Protein 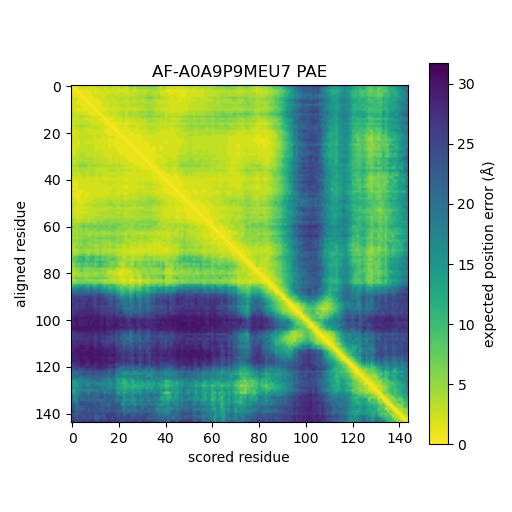AF-A0A9P9MEU7-F1 (afdb_monomer)

Mean predicted aligned error: 12.47 Å

Foldseek 3Di:
DAAAPVCPVVVVVHDDLVNFAQQVNVVVVVCVVVVHDDDDDCRSPAHPPDPVSVVVVVVCVLVVVVPDPDDDDQLVDPDRNRHRPDDPPPPFPFDWDFDPDPDTPDIDTDTPDDPPDPDDDDDDPPTSLVVDPSSVVVVVVVVD

pLDDT: mean 74.18, std 19.12, range [32.97, 96.19]

Radius of gyration: 21.03 Å; Cα contacts (8 Å, |Δi|>4): 111; chains: 1; bounding box: 61×36×51 Å

Solvent-accessible surface area (backbone atoms only — not comparable to full-atom values): 9323 Å² total; per-residue (Å²): 127,68,27,28,80,89,43,40,75,52,54,73,75,57,74,59,69,87,73,42,41,44,31,53,43,53,49,52,51,54,37,55,77,70,71,50,90,78,84,89,47,67,51,70,76,34,40,75,81,34,70,67,53,42,54,55,49,59,69,42,45,67,53,61,57,69,74,40,95,74,84,89,80,54,69,78,31,89,47,56,68,64,27,58,91,66,82,81,82,80,68,83,50,68,50,79,48,69,55,98,48,102,68,68,86,57,76,49,80,45,62,71,90,66,88,85,58,94,87,66,96,68,76,57,90,83,36,67,49,66,76,35,72,74,52,50,55,50,58,63,67,70,76,112

Structure (mmCIF, N/CA/C/O backbone):
data_AF-A0A9P9MEU7-F1
#
_entry.id   AF-A0A9P9MEU7-F1
#
loop_
_atom_site.group_PDB
_atom_site.id
_atom_site.type_symbol
_atom_site.label_atom_id
_atom_site.label_alt_id
_atom_site.label_comp_id
_atom_site.label_asym_id
_atom_site.label_entity_id
_atom_site.label_seq_id
_atom_site.pdbx_PDB_ins_code
_atom_site.Cartn_x
_atom_site.Cartn_y
_atom_site.Cartn_z
_atom_site.occupancy
_atom_site.B_iso_or_equiv
_atom_site.auth_seq_id
_atom_site.auth_comp_id
_atom_site.auth_asym_id
_atom_site.auth_atom_id
_atom_site.pdbx_PDB_model_num
ATOM 1 N N . LEU A 1 1 ? -11.275 6.081 -1.656 1.00 90.00 1 LEU A N 1
ATOM 2 C CA . LEU A 1 1 ? -11.759 4.801 -1.108 1.00 90.00 1 LEU A CA 1
ATOM 3 C C . LEU A 1 1 ? -10.948 4.467 0.133 1.00 90.00 1 LEU A C 1
ATOM 5 O O . LEU A 1 1 ? -9.725 4.547 0.054 1.00 90.00 1 LEU A O 1
ATOM 9 N N . ARG A 1 2 ? -11.610 4.219 1.264 1.00 93.06 2 ARG A N 1
ATOM 10 C CA . ARG A 1 2 ? -10.983 3.966 2.566 1.00 93.06 2 ARG A CA 1
ATOM 11 C C . ARG A 1 2 ? -11.827 2.955 3.345 1.00 93.06 2 ARG A C 1
ATOM 13 O O . ARG A 1 2 ? -13.045 3.065 3.279 1.00 93.06 2 ARG A O 1
ATOM 20 N N . LEU A 1 3 ? -11.188 2.020 4.040 1.00 93.69 3 LEU A N 1
ATOM 21 C CA . LEU A 1 3 ? -11.822 1.076 4.952 1.00 93.69 3 LEU A CA 1
ATOM 22 C C . LEU A 1 3 ? -12.119 1.787 6.274 1.00 93.69 3 LEU A C 1
ATOM 24 O O . LEU A 1 3 ? -11.232 2.372 6.891 1.00 93.69 3 LEU A O 1
ATOM 28 N N . THR A 1 4 ? -13.369 1.737 6.697 1.00 95.56 4 THR A N 1
ATOM 29 C CA . THR A 1 4 ? -13.857 2.239 7.985 1.00 95.56 4 THR A CA 1
ATOM 30 C C . THR A 1 4 ? -14.698 1.158 8.644 1.00 95.56 4 THR A C 1
ATOM 32 O O . THR A 1 4 ? -15.145 0.231 7.967 1.00 95.56 4 THR A O 1
ATOM 35 N N . LYS A 1 5 ? -14.997 1.287 9.938 1.00 94.69 5 LYS A N 1
ATOM 36 C CA . LYS A 1 5 ? -15.892 0.345 10.633 1.00 94.69 5 LYS A CA 1
ATOM 37 C C . LYS A 1 5 ? -17.236 0.183 9.917 1.00 94.69 5 LYS A C 1
ATOM 39 O O . LYS A 1 5 ? -17.750 -0.922 9.825 1.00 94.69 5 LYS A O 1
ATOM 44 N N . SER A 1 6 ? -17.772 1.268 9.354 1.00 96.19 6 SER A N 1
ATOM 45 C CA . SER A 1 6 ? -19.042 1.259 8.615 1.00 96.19 6 SER A CA 1
ATOM 46 C C . SER A 1 6 ? -18.984 0.584 7.241 1.00 96.19 6 SER A C 1
ATOM 48 O O . SER A 1 6 ? -20.016 0.148 6.744 1.00 96.19 6 SER A O 1
ATOM 50 N N . THR A 1 7 ? -17.809 0.519 6.610 1.00 93.44 7 THR A N 1
ATOM 51 C CA . THR A 1 7 ? -17.622 -0.062 5.265 1.00 93.44 7 THR A CA 1
ATOM 52 C C . THR A 1 7 ? -16.986 -1.452 5.309 1.00 93.44 7 THR A C 1
ATOM 54 O O . THR A 1 7 ? -16.853 -2.101 4.274 1.00 93.44 7 THR A O 1
ATOM 57 N N . TYR A 1 8 ? -16.625 -1.930 6.504 1.00 93.12 8 TYR A N 1
ATOM 58 C CA . TYR A 1 8 ? -15.917 -3.188 6.723 1.00 93.12 8 TYR A CA 1
ATOM 59 C C . TYR A 1 8 ? -16.663 -4.394 6.147 1.00 93.12 8 TYR A C 1
ATOM 61 O O . TYR A 1 8 ? -16.126 -5.094 5.288 1.00 93.12 8 TYR A O 1
ATOM 69 N N . ASP A 1 9 ? -17.925 -4.578 6.538 1.00 94.44 9 ASP A N 1
ATOM 70 C CA . ASP A 1 9 ? -18.742 -5.718 6.101 1.00 94.44 9 ASP A CA 1
ATOM 71 C C . ASP A 1 9 ? -18.983 -5.731 4.586 1.00 94.44 9 ASP A C 1
ATOM 73 O O . ASP A 1 9 ? -19.115 -6.790 3.969 1.00 94.44 9 ASP A O 1
ATOM 77 N N . GLU A 1 10 ? -19.063 -4.552 3.966 1.00 93.25 10 GLU A N 1
ATOM 78 C CA . GLU A 1 10 ? -19.214 -4.425 2.518 1.00 93.25 10 GLU A CA 1
ATOM 79 C C . GLU A 1 10 ? -17.912 -4.809 1.808 1.00 93.25 10 GLU A C 1
ATOM 81 O O . GLU A 1 10 ? -17.915 -5.642 0.896 1.00 93.25 10 GLU A O 1
ATOM 86 N N . PHE A 1 11 ? -16.784 -4.262 2.265 1.00 92.12 11 PHE A N 1
ATOM 87 C CA . PHE A 1 11 ? -15.482 -4.472 1.637 1.00 92.12 11 PHE A CA 1
ATOM 88 C C . PHE A 1 11 ? -14.984 -5.910 1.804 1.00 92.12 11 PHE A C 1
ATOM 90 O O . PHE A 1 11 ? -14.326 -6.421 0.897 1.00 92.12 11 PHE A O 1
ATOM 97 N N . GLN A 1 12 ? -15.345 -6.588 2.899 1.00 89.81 12 GLN A N 1
ATOM 98 C CA . GLN A 1 12 ? -15.073 -8.016 3.084 1.00 89.81 12 GLN A CA 1
ATOM 99 C C . GLN A 1 12 ? -15.781 -8.898 2.052 1.00 89.81 12 GLN A C 1
ATOM 101 O O . GLN A 1 12 ? -15.245 -9.931 1.654 1.00 89.81 12 GLN A O 1
ATOM 106 N N . LYS A 1 13 ? -16.980 -8.507 1.606 1.00 91.88 13 LYS A N 1
ATOM 107 C CA . LYS A 1 13 ? -17.734 -9.266 0.601 1.00 91.88 13 LYS A CA 1
ATOM 108 C C . LYS A 1 13 ? -17.162 -9.037 -0.787 1.00 91.88 13 LYS A C 1
ATOM 110 O O . LYS A 1 13 ? -16.892 -9.993 -1.513 1.00 91.88 13 LYS A O 1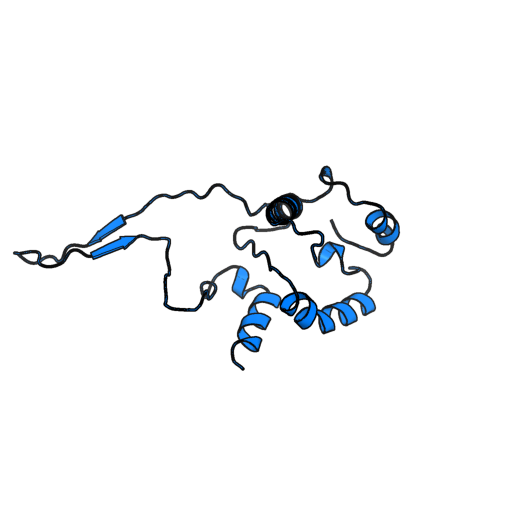
ATOM 115 N N . LYS A 1 14 ? -17.039 -7.769 -1.185 1.00 91.38 14 LYS A N 1
ATOM 116 C CA . LYS A 1 14 ? -16.556 -7.382 -2.510 1.00 91.38 14 LYS A CA 1
ATOM 117 C C . LYS A 1 14 ? -16.247 -5.892 -2.564 1.00 91.38 14 LYS A C 1
ATOM 119 O O . LYS A 1 14 ? -17.042 -5.067 -2.138 1.00 91.38 14 LYS A O 1
ATOM 124 N N . ILE A 1 15 ? -15.164 -5.554 -3.257 1.00 92.44 15 ILE A N 1
ATOM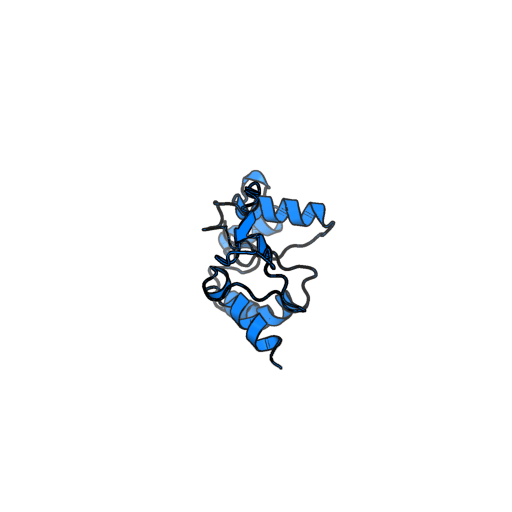 125 C CA . ILE A 1 15 ? -14.932 -4.204 -3.774 1.00 92.44 15 ILE A CA 1
ATOM 126 C C . ILE A 1 15 ? -15.026 -4.277 -5.296 1.00 92.44 15 ILE A C 1
ATOM 128 O O . ILE A 1 15 ? -14.354 -5.089 -5.935 1.00 92.44 15 ILE A O 1
ATOM 132 N N . THR A 1 16 ? -15.889 -3.461 -5.896 1.00 92.94 16 THR A N 1
ATOM 133 C CA . THR A 1 16 ? -16.061 -3.470 -7.352 1.00 92.94 16 THR A CA 1
ATOM 134 C C . THR A 1 16 ? -14.887 -2.757 -8.021 1.00 92.94 16 THR A C 1
ATOM 136 O O . THR A 1 16 ? -14.443 -1.707 -7.568 1.00 92.94 16 THR A O 1
ATOM 139 N N . TYR A 1 17 ? -14.381 -3.301 -9.131 1.00 91.88 17 TYR A N 1
ATOM 140 C CA . TYR A 1 17 ? -13.245 -2.700 -9.838 1.00 91.88 17 TYR A CA 1
ATOM 141 C C . TYR A 1 17 ? -13.509 -1.242 -10.246 1.00 91.88 17 TYR A C 1
ATOM 143 O O . TYR A 1 17 ? -12.655 -0.381 -10.068 1.00 91.88 17 TYR A O 1
ATOM 151 N N . THR A 1 18 ? -14.722 -0.939 -10.711 1.00 93.19 18 THR A N 1
ATOM 152 C CA . THR A 1 18 ? -15.119 0.413 -11.132 1.00 93.19 18 THR A CA 1
ATOM 153 C C . THR A 1 18 ? -15.198 1.420 -9.983 1.00 93.19 18 THR A C 1
ATOM 155 O O . THR A 1 18 ? -15.078 2.615 -10.233 1.00 93.19 18 THR A O 1
ATOM 158 N N . SER A 1 19 ? -15.356 0.974 -8.730 1.00 91.56 19 SER A N 1
ATOM 159 C CA . SER A 1 19 ? -15.334 1.860 -7.556 1.00 91.56 19 SER A CA 1
ATOM 160 C C . SER A 1 19 ? -13.919 2.145 -7.047 1.00 91.56 19 SER A C 1
ATOM 162 O O . SER A 1 19 ? -13.733 2.982 -6.161 1.00 91.56 19 SER A O 1
ATOM 164 N N . LEU A 1 20 ? -12.906 1.443 -7.566 1.00 92.94 20 LEU A N 1
ATOM 165 C CA . LEU A 1 20 ? -11.518 1.703 -7.213 1.00 92.94 20 LEU A CA 1
ATOM 166 C C . LEU A 1 20 ? -11.059 3.028 -7.844 1.00 92.94 20 LEU A C 1
ATOM 168 O O . LEU A 1 20 ? -11.291 3.255 -9.029 1.00 92.94 20 LEU A O 1
ATOM 172 N N . PRO A 1 21 ? -10.349 3.891 -7.103 1.00 93.81 21 PRO A N 1
ATOM 173 C CA . PRO A 1 21 ? -9.602 4.998 -7.685 1.00 93.81 21 PRO A CA 1
ATOM 174 C C . PRO A 1 21 ? -8.598 4.509 -8.737 1.00 93.81 21 PRO A C 1
ATOM 176 O O . PRO A 1 21 ? -8.072 3.399 -8.626 1.00 93.81 21 PRO A O 1
ATOM 179 N N . ARG A 1 22 ? -8.277 5.352 -9.723 1.00 92.12 22 ARG A N 1
ATOM 180 C CA . ARG A 1 22 ? -7.408 4.994 -10.858 1.00 92.12 22 ARG A CA 1
ATOM 181 C C . ARG A 1 22 ? -6.079 4.347 -10.448 1.00 92.12 22 ARG A C 1
ATOM 183 O O . ARG A 1 22 ? -5.711 3.314 -10.991 1.00 92.12 22 ARG A O 1
ATOM 190 N N . THR A 1 23 ? -5.389 4.892 -9.447 1.00 91.75 23 THR A N 1
ATOM 191 C CA . THR A 1 23 ? -4.119 4.335 -8.945 1.00 91.75 23 THR A CA 1
ATOM 192 C C . THR A 1 23 ? -4.299 2.912 -8.409 1.00 91.75 23 THR A C 1
ATOM 194 O O . THR A 1 23 ? -3.414 2.077 -8.559 1.00 91.75 23 THR A O 1
ATOM 197 N N . PHE A 1 24 ? -5.448 2.597 -7.807 1.00 92.81 24 PHE A N 1
ATOM 198 C CA . PHE A 1 24 ? -5.729 1.252 -7.298 1.00 92.81 24 PHE A CA 1
ATOM 199 C C . PHE A 1 24 ? -6.130 0.305 -8.430 1.00 92.81 24 PHE A C 1
ATOM 201 O O . PHE A 1 24 ? -5.707 -0.846 -8.427 1.00 92.81 24 PHE A O 1
ATOM 208 N N . GLN A 1 25 ? -6.887 0.787 -9.420 1.00 93.94 25 GLN A N 1
ATOM 209 C CA . GLN A 1 25 ? -7.200 0.019 -10.630 1.00 93.94 25 GLN A CA 1
ATOM 210 C C . GLN A 1 25 ? -5.924 -0.418 -11.352 1.00 93.94 25 GLN A C 1
ATOM 212 O O . GLN A 1 25 ? -5.758 -1.595 -11.660 1.00 93.94 25 GLN A O 1
ATOM 217 N N . GLU A 1 26 ? -4.995 0.514 -11.560 1.00 93.00 26 GLU A N 1
ATOM 218 C CA . GLU A 1 26 ? -3.710 0.246 -12.203 1.00 93.00 26 GLU A CA 1
ATOM 219 C C . GLU A 1 26 ? -2.840 -0.708 -11.370 1.00 93.00 26 GLU A C 1
ATOM 221 O O . GLU A 1 26 ? -2.233 -1.625 -11.923 1.00 93.00 26 GLU A O 1
ATOM 226 N N . ALA A 1 27 ? -2.847 -0.584 -10.038 1.00 91.19 27 ALA A N 1
ATOM 227 C CA . ALA A 1 27 ? -2.187 -1.547 -9.157 1.00 91.19 27 ALA A CA 1
ATOM 228 C C . ALA A 1 27 ? -2.783 -2.961 -9.303 1.00 91.19 27 ALA A C 1
ATOM 230 O O . ALA A 1 27 ? -2.037 -3.931 -9.441 1.00 91.19 27 ALA A O 1
ATOM 231 N N . VAL A 1 28 ? -4.114 -3.091 -9.351 1.00 91.94 28 VAL A N 1
ATOM 232 C CA . VAL A 1 28 ? -4.80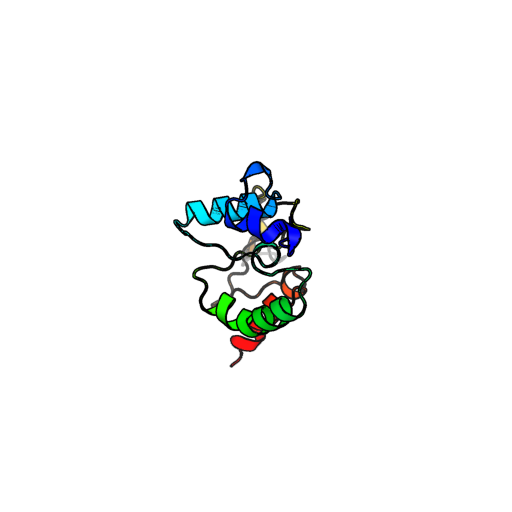2 -4.373 -9.583 1.00 91.94 28 VAL A CA 1
ATOM 233 C C . VAL A 1 28 ? -4.444 -4.965 -10.950 1.00 91.94 28 VAL A C 1
ATOM 235 O O . VAL A 1 28 ? -4.243 -6.178 -11.046 1.00 91.94 28 VAL A O 1
ATOM 238 N N . THR A 1 29 ? -4.300 -4.133 -11.984 1.00 92.50 29 THR A N 1
ATOM 239 C CA . THR A 1 29 ? -3.855 -4.557 -13.320 1.00 92.50 29 THR A CA 1
ATOM 240 C C . THR A 1 29 ? -2.430 -5.116 -13.292 1.00 92.50 29 THR A C 1
ATOM 242 O O . THR A 1 29 ? -2.187 -6.210 -13.808 1.00 92.50 29 THR A O 1
ATOM 245 N N . VAL A 1 30 ? -1.490 -4.427 -12.632 1.00 90.69 30 VAL A N 1
ATOM 246 C CA . VAL A 1 30 ? -0.106 -4.914 -12.463 1.00 90.69 30 VAL A CA 1
ATOM 247 C C . VAL A 1 30 ? -0.089 -6.227 -11.684 1.00 90.69 30 VAL A C 1
ATOM 249 O O . VAL A 1 30 ? 0.528 -7.199 -12.109 1.00 90.69 30 VAL A O 1
ATOM 252 N N . LYS A 1 31 ? -0.835 -6.293 -10.581 1.00 92.56 31 LYS A N 1
ATOM 253 C CA . LYS A 1 31 ? -0.995 -7.491 -9.750 1.00 92.56 31 LYS A CA 1
ATOM 254 C C . LYS A 1 31 ? -1.474 -8.693 -10.563 1.00 92.56 31 LYS A C 1
ATOM 256 O O . LYS A 1 31 ? -0.917 -9.778 -10.422 1.00 92.56 31 LYS A O 1
ATOM 261 N N . GLY A 1 32 ? -2.494 -8.503 -11.403 1.00 90.44 32 GLY A N 1
ATOM 262 C CA . GLY A 1 32 ? -3.013 -9.545 -12.292 1.00 90.44 32 GLY A CA 1
ATOM 263 C C . GLY A 1 32 ? -1.980 -10.005 -13.321 1.00 90.44 32 GLY A C 1
ATOM 264 O O . GLY A 1 32 ? -1.819 -11.204 -13.523 1.00 90.44 32 GLY A O 1
ATOM 265 N N . SER A 1 33 ? -1.224 -9.067 -13.893 1.00 90.94 33 SER A N 1
ATOM 266 C CA . SER A 1 33 ? -0.160 -9.359 -14.866 1.00 90.94 33 SER A CA 1
ATOM 267 C C . SER A 1 33 ? 1.003 -10.150 -14.254 1.00 90.94 33 SER A C 1
ATOM 269 O O . SER A 1 33 ? 1.636 -10.945 -14.939 1.00 90.94 33 SER A O 1
ATOM 271 N N . LEU A 1 34 ? 1.257 -9.970 -12.955 1.00 88.75 34 LEU A N 1
ATOM 272 C CA . LEU A 1 34 ? 2.261 -10.720 -12.192 1.00 88.75 34 LEU A CA 1
ATOM 273 C C . LEU A 1 34 ? 1.749 -12.073 -11.661 1.00 88.75 34 LEU A C 1
ATOM 275 O O . LEU A 1 34 ? 2.488 -12.771 -10.973 1.00 88.75 34 LEU A O 1
ATOM 279 N N . GLY A 1 35 ? 0.489 -12.444 -11.918 1.00 90.19 35 GLY A N 1
ATOM 280 C CA . GLY A 1 35 ? -0.094 -13.695 -11.419 1.00 90.19 35 GLY A CA 1
ATOM 281 C C . GLY A 1 35 ? -0.290 -13.737 -9.897 1.00 90.19 35 GLY A C 1
ATOM 282 O O . GLY A 1 35 ? -0.448 -14.809 -9.313 1.00 90.19 35 GLY A O 1
ATOM 283 N N . LEU A 1 36 ? -0.284 -12.581 -9.229 1.00 88.44 36 LEU A N 1
ATOM 284 C CA . LEU A 1 36 ? -0.444 -12.501 -7.780 1.00 88.44 36 LEU A CA 1
ATOM 285 C C . LEU A 1 36 ? -1.926 -12.576 -7.390 1.00 88.44 36 LEU A C 1
ATOM 287 O O . LEU A 1 36 ? -2.817 -12.100 -8.097 1.00 88.44 36 LEU A O 1
ATOM 291 N N . ARG A 1 37 ? -2.211 -13.168 -6.227 1.00 89.19 37 ARG A N 1
ATOM 292 C CA . ARG A 1 37 ? -3.588 -13.290 -5.714 1.00 89.19 37 ARG A CA 1
ATOM 293 C C . ARG A 1 37 ? -3.970 -12.135 -4.799 1.00 89.19 37 ARG A C 1
ATOM 295 O O . ARG A 1 37 ? -5.044 -11.561 -4.964 1.00 89.19 37 ARG A O 1
ATOM 302 N N . TYR A 1 38 ? -3.065 -11.770 -3.897 1.00 88.00 38 TYR A N 1
ATOM 303 C CA . TYR A 1 38 ? -3.307 -10.796 -2.839 1.00 88.00 38 TYR A CA 1
ATOM 304 C C . TYR A 1 38 ? -2.533 -9.504 -3.078 1.00 88.00 38 TYR A C 1
ATOM 306 O O . TYR A 1 38 ? -1.474 -9.500 -3.705 1.00 88.00 38 TYR A O 1
ATOM 314 N N . MET A 1 39 ? -3.084 -8.405 -2.576 1.00 90.62 39 MET A N 1
ATOM 315 C CA . MET A 1 39 ? -2.471 -7.087 -2.601 1.00 90.62 39 MET A CA 1
ATOM 316 C C . MET A 1 39 ? -2.841 -6.359 -1.320 1.00 90.62 39 MET A C 1
ATOM 318 O O . MET A 1 39 ? -4.003 -6.370 -0.920 1.00 90.62 39 MET A O 1
ATOM 322 N N . TRP A 1 40 ? -1.850 -5.711 -0.721 1.00 90.69 40 TRP A N 1
ATOM 323 C CA . TRP A 1 40 ? -2.035 -4.850 0.432 1.00 90.69 40 TRP A CA 1
ATOM 324 C C . TRP A 1 40 ? -2.077 -3.388 -0.017 1.00 90.69 40 TRP A C 1
ATOM 326 O O . TRP A 1 40 ? -1.176 -2.918 -0.714 1.00 90.69 40 TRP A O 1
ATOM 336 N N . ILE A 1 41 ? -3.128 -2.672 0.374 1.00 90.56 41 ILE A N 1
ATOM 337 C CA . ILE A 1 41 ? -3.250 -1.218 0.227 1.00 90.56 41 ILE A CA 1
ATOM 338 C C . ILE A 1 41 ? -3.694 -0.702 1.588 1.00 90.56 41 ILE A C 1
ATOM 340 O O . ILE A 1 41 ? -4.811 -1.010 1.995 1.00 90.56 41 ILE A O 1
ATOM 344 N N . ASP A 1 42 ? -2.866 0.097 2.264 1.00 90.50 42 ASP A N 1
ATOM 345 C CA . ASP A 1 42 ? -3.108 0.547 3.647 1.00 90.50 42 ASP A CA 1
ATOM 346 C C . ASP A 1 42 ? -4.520 1.105 3.843 1.00 90.50 42 ASP A C 1
ATOM 348 O O . ASP A 1 42 ? -5.234 0.721 4.763 1.00 90.50 42 ASP A O 1
ATOM 352 N N . SER A 1 43 ? -4.986 1.941 2.910 1.00 90.81 43 SER A N 1
ATOM 353 C CA . SER A 1 43 ? -6.325 2.525 2.991 1.00 90.81 43 SER A CA 1
ATOM 354 C C . SER A 1 43 ? -7.467 1.514 2.861 1.00 90.81 43 SER A C 1
ATOM 356 O O . SER A 1 43 ? -8.598 1.886 3.127 1.00 90.81 43 SER A O 1
ATOM 358 N N . LEU A 1 44 ? -7.220 0.292 2.383 1.00 91.38 44 LEU A N 1
ATOM 359 C CA . LEU A 1 44 ? -8.214 -0.782 2.239 1.00 91.38 44 LEU A CA 1
ATOM 360 C C . LEU A 1 44 ? -8.006 -1.939 3.224 1.00 91.38 44 LEU A C 1
ATOM 362 O O . LEU A 1 44 ? -8.917 -2.742 3.373 1.00 91.38 44 LEU A O 1
ATOM 366 N N . CYS A 1 45 ? -6.830 -2.041 3.849 1.00 91.62 45 CYS A N 1
ATOM 367 C CA . CYS A 1 45 ? -6.470 -3.144 4.746 1.00 91.62 45 CYS A CA 1
ATOM 368 C C . CYS A 1 45 ? -6.420 -2.724 6.222 1.00 91.62 45 CYS A C 1
ATOM 370 O O . CYS A 1 45 ? -6.443 -3.589 7.086 1.00 91.62 45 CYS A O 1
ATOM 372 N N . ILE A 1 46 ? -6.378 -1.416 6.500 1.00 93.00 46 ILE A N 1
ATOM 373 C CA . ILE A 1 46 ? -6.375 -0.837 7.848 1.00 93.00 46 ILE A CA 1
ATOM 374 C C . ILE A 1 46 ? -7.672 -0.048 8.044 1.00 93.00 46 ILE A C 1
ATOM 376 O O . ILE A 1 46 ? -8.041 0.768 7.189 1.00 93.00 46 ILE A O 1
ATOM 380 N N . ILE A 1 47 ? -8.346 -0.251 9.172 1.00 94.56 47 ILE A N 1
ATOM 381 C CA . ILE A 1 47 ? -9.562 0.457 9.571 1.00 94.56 47 ILE A CA 1
ATOM 382 C C . ILE A 1 47 ? -9.186 1.893 9.962 1.00 94.56 47 ILE A C 1
ATOM 384 O O . ILE A 1 47 ? -8.686 2.169 11.050 1.00 94.56 47 ILE A O 1
ATOM 388 N N . GLN A 1 48 ? -9.437 2.839 9.057 1.00 92.38 48 GLN A N 1
ATOM 389 C CA . GLN A 1 48 ? -8.925 4.213 9.141 1.00 92.38 48 GLN A CA 1
ATOM 390 C C . GLN A 1 48 ? -9.519 5.035 10.296 1.00 92.38 48 GLN A C 1
ATOM 392 O O . GLN A 1 48 ? -8.929 6.029 10.711 1.00 92.38 48 GLN A O 1
ATOM 397 N N . ASP A 1 49 ? -10.689 4.646 10.803 1.00 95.00 49 ASP A N 1
ATOM 398 C CA . ASP A 1 49 ? -11.373 5.239 11.956 1.00 95.00 49 ASP A CA 1
ATOM 399 C C . ASP A 1 49 ? -11.169 4.424 13.250 1.00 95.00 49 ASP A C 1
ATOM 401 O O . ASP A 1 49 ? -11.903 4.587 14.228 1.00 95.00 49 ASP A O 1
ATOM 405 N N . CYS A 1 50 ? -10.163 3.542 13.284 1.00 94.69 50 CYS A N 1
ATOM 406 C CA . CYS A 1 50 ? -9.785 2.765 14.458 1.00 94.69 50 CYS A CA 1
ATOM 407 C C . CYS A 1 50 ? -8.306 2.975 14.797 1.00 94.69 50 CYS A C 1
ATOM 409 O O . CYS A 1 50 ? -7.416 2.446 14.139 1.00 94.69 50 CYS A O 1
ATOM 411 N N . LYS A 1 51 ? -8.040 3.725 15.872 1.00 93.88 51 LYS A N 1
ATOM 412 C CA . LYS A 1 51 ? -6.668 3.986 16.326 1.00 93.88 51 LYS A CA 1
ATOM 413 C C . LYS A 1 51 ? -5.928 2.707 16.742 1.00 93.88 51 LYS A C 1
ATOM 415 O O . LYS A 1 51 ? -4.758 2.575 16.424 1.00 93.88 51 LYS A O 1
ATOM 420 N N . ILE A 1 52 ? -6.617 1.787 17.418 1.00 94.44 52 ILE A N 1
ATOM 421 C CA . ILE A 1 52 ? -6.030 0.522 17.887 1.00 94.44 52 ILE A CA 1
ATOM 422 C C . ILE A 1 52 ? -5.576 -0.324 16.693 1.00 94.44 52 ILE A C 1
ATOM 424 O O . ILE A 1 52 ? -4.418 -0.717 16.631 1.00 94.44 52 ILE A O 1
ATOM 428 N N . ASP A 1 53 ? -6.458 -0.510 15.706 1.00 90.56 53 ASP A N 1
ATOM 429 C CA . ASP A 1 53 ? -6.127 -1.241 14.476 1.00 90.56 53 ASP A CA 1
ATOM 430 C C . ASP A 1 53 ? -4.962 -0.569 13.737 1.00 90.56 53 ASP A C 1
ATOM 432 O O . ASP A 1 53 ? -4.009 -1.224 13.331 1.00 90.56 53 ASP A O 1
ATOM 436 N N . TRP A 1 54 ? -4.968 0.764 13.643 1.00 91.69 54 TRP A N 1
ATOM 437 C CA . TRP A 1 54 ? -3.850 1.497 13.057 1.00 91.69 54 TRP A CA 1
ATOM 438 C C . TRP A 1 54 ? -2.522 1.241 13.788 1.00 91.69 54 TRP A C 1
ATOM 440 O O . TRP A 1 54 ? -1.513 1.019 13.127 1.00 91.69 54 TRP A O 1
ATOM 450 N N . GLU A 1 55 ? -2.494 1.249 15.123 1.00 91.62 55 GLU A N 1
ATOM 451 C CA . GLU A 1 55 ? -1.280 1.005 15.920 1.00 91.62 55 GLU A CA 1
ATOM 452 C C . GLU A 1 55 ? -0.753 -0.429 15.756 1.00 91.62 55 GLU A C 1
ATOM 454 O O . GLU A 1 55 ? 0.454 -0.632 15.580 1.00 91.62 55 GLU A O 1
ATOM 459 N N . GLU A 1 56 ? -1.651 -1.414 15.744 1.00 90.81 56 GLU A N 1
ATOM 460 C CA . GLU A 1 56 ? -1.320 -2.820 15.501 1.00 90.81 56 GLU A CA 1
ATOM 461 C C . GLU A 1 56 ? -0.715 -3.009 14.105 1.00 90.81 56 GLU A C 1
ATOM 463 O O . GLU A 1 56 ? 0.399 -3.522 13.970 1.00 90.81 56 GLU A O 1
ATOM 468 N N . GLN A 1 57 ? -1.392 -2.512 13.065 1.00 89.06 57 GLN A N 1
ATOM 469 C CA . GLN A 1 57 ? -0.917 -2.641 11.687 1.00 89.06 57 GLN A CA 1
ATOM 470 C C . GLN A 1 57 ? 0.389 -1.870 11.465 1.00 89.06 57 GLN A C 1
ATOM 472 O O . GLN A 1 57 ? 1.297 -2.381 10.813 1.00 89.06 57 GLN A O 1
ATOM 477 N N . CYS A 1 58 ? 0.538 -0.678 12.054 1.00 86.19 58 CYS A N 1
ATOM 478 C CA . CYS A 1 58 ? 1.775 0.107 12.002 1.00 86.19 58 CYS A CA 1
ATOM 479 C C . CYS A 1 58 ? 2.976 -0.631 12.594 1.00 86.19 58 CYS A C 1
ATOM 481 O O . CYS A 1 58 ? 4.077 -0.533 12.048 1.00 86.19 58 CYS A O 1
ATOM 483 N N . THR A 1 59 ? 2.770 -1.387 13.672 1.00 87.31 59 THR A N 1
ATOM 484 C CA . THR A 1 59 ? 3.822 -2.214 14.278 1.00 87.31 59 THR A CA 1
ATOM 485 C C . THR A 1 59 ? 4.263 -3.327 13.321 1.00 87.31 59 THR A C 1
ATOM 487 O O . THR A 1 59 ? 5.459 -3.590 13.177 1.00 87.31 59 THR A O 1
ATOM 490 N N . ASP A 1 60 ? 3.317 -3.907 12.580 1.00 85.50 60 ASP A N 1
ATOM 491 C CA . ASP A 1 60 ? 3.560 -4.983 11.616 1.00 85.50 60 ASP A CA 1
ATOM 492 C C . ASP A 1 60 ? 3.995 -4.504 10.217 1.00 85.50 60 ASP A C 1
ATOM 494 O O . ASP A 1 60 ? 4.444 -5.321 9.405 1.00 85.50 60 ASP A O 1
ATOM 498 N N . MET A 1 61 ? 3.955 -3.199 9.912 1.00 81.31 61 MET A N 1
ATOM 499 C CA . MET A 1 61 ? 4.277 -2.667 8.573 1.00 81.31 61 MET A CA 1
ATOM 500 C C . MET A 1 61 ? 5.663 -3.075 8.067 1.00 81.31 61 MET A C 1
ATOM 502 O O . MET A 1 61 ? 5.848 -3.315 6.869 1.00 81.31 61 MET A O 1
ATOM 506 N N . GLY A 1 62 ? 6.643 -3.193 8.968 1.00 77.00 62 GLY A N 1
ATOM 507 C CA . GLY A 1 62 ? 7.973 -3.694 8.625 1.00 77.00 62 GLY A CA 1
ATOM 508 C C . GLY A 1 62 ? 7.933 -5.124 8.078 1.00 77.00 62 GLY A C 1
ATOM 509 O O . GLY A 1 62 ? 8.583 -5.415 7.072 1.00 77.00 62 GLY A O 1
ATOM 510 N N . ARG A 1 63 ? 7.128 -5.997 8.698 1.00 83.31 63 ARG A N 1
ATOM 511 C CA . ARG A 1 63 ? 6.935 -7.393 8.288 1.00 83.31 63 ARG A CA 1
ATOM 512 C C . ARG A 1 63 ? 6.106 -7.495 7.013 1.00 83.31 63 ARG A C 1
ATOM 514 O O . ARG A 1 63 ? 6.553 -8.135 6.069 1.00 83.31 63 ARG A O 1
ATOM 521 N N . ILE A 1 64 ? 4.960 -6.809 6.950 1.00 82.75 64 ILE A N 1
ATOM 522 C CA . ILE A 1 64 ? 4.064 -6.785 5.775 1.00 82.75 64 ILE A CA 1
ATOM 523 C C . ILE A 1 64 ? 4.851 -6.441 4.511 1.00 82.75 64 ILE A C 1
ATOM 525 O O . ILE A 1 64 ? 4.688 -7.071 3.466 1.00 82.75 64 ILE A O 1
ATOM 529 N N . ARG A 1 65 ? 5.751 -5.461 4.615 1.00 74.12 65 ARG A N 1
ATOM 530 C CA . ARG A 1 65 ? 6.616 -5.076 3.510 1.00 74.12 65 ARG A CA 1
ATOM 531 C C . ARG A 1 65 ? 7.710 -6.109 3.229 1.00 74.12 65 ARG A C 1
ATOM 533 O O . ARG A 1 65 ? 7.907 -6.460 2.066 1.00 74.12 65 ARG A O 1
ATOM 540 N N . LYS A 1 66 ? 8.443 -6.556 4.254 1.00 78.31 66 LYS A N 1
ATOM 541 C CA . LYS A 1 66 ? 9.558 -7.510 4.113 1.00 78.31 66 LYS A CA 1
ATOM 542 C C . LYS A 1 66 ? 9.112 -8.820 3.464 1.00 78.31 66 LYS A C 1
ATOM 544 O O . LYS A 1 66 ? 9.824 -9.338 2.612 1.00 78.31 66 LYS A O 1
ATOM 549 N N . ASP A 1 67 ? 7.933 -9.300 3.835 1.00 84.44 67 ASP A N 1
ATOM 550 C CA . ASP A 1 67 ? 7.395 -10.578 3.376 1.00 84.44 67 ASP A CA 1
ATOM 551 C C . ASP A 1 67 ? 6.548 -10.428 2.095 1.00 84.44 67 ASP A C 1
ATOM 553 O O . ASP A 1 67 ? 5.953 -11.393 1.611 1.00 84.44 67 ASP A O 1
ATOM 557 N N . SER A 1 68 ? 6.485 -9.222 1.514 1.00 83.25 68 SER A N 1
ATOM 558 C CA . SER A 1 68 ? 5.823 -9.001 0.228 1.00 83.25 68 SER A CA 1
ATOM 559 C C . SER A 1 68 ? 6.675 -9.524 -0.932 1.00 83.25 68 SER A C 1
ATOM 561 O O . SER A 1 68 ? 7.875 -9.272 -1.004 1.00 83.25 68 SER A O 1
ATOM 563 N N . PHE A 1 69 ? 6.042 -10.206 -1.893 1.00 83.31 69 PHE A N 1
ATOM 564 C CA . PHE A 1 69 ? 6.714 -10.625 -3.132 1.00 83.31 69 PHE A CA 1
ATOM 565 C C . PHE A 1 69 ? 7.196 -9.429 -3.962 1.00 83.31 69 PHE A C 1
ATOM 567 O O . PHE A 1 69 ? 8.245 -9.477 -4.596 1.00 83.31 69 PHE A O 1
ATOM 574 N N . VAL A 1 70 ? 6.401 -8.358 -3.983 1.00 85.12 70 VAL A N 1
ATOM 575 C CA . VAL A 1 70 ? 6.698 -7.125 -4.708 1.00 85.12 70 VAL A CA 1
ATOM 576 C C . VAL A 1 70 ? 6.054 -5.946 -3.990 1.00 85.12 70 VAL A C 1
ATOM 578 O O . VAL A 1 70 ? 4.932 -6.038 -3.492 1.00 85.12 70 VAL A O 1
ATOM 581 N N . THR A 1 71 ? 6.748 -4.811 -3.978 1.00 84.75 71 THR A N 1
ATOM 582 C CA . THR A 1 71 ? 6.200 -3.530 -3.527 1.00 84.75 71 THR A CA 1
ATOM 583 C C . THR A 1 71 ? 6.084 -2.594 -4.726 1.00 84.75 71 THR A C 1
ATOM 585 O O . THR A 1 71 ? 7.091 -2.254 -5.344 1.00 84.75 71 THR A O 1
ATOM 588 N N . LEU A 1 72 ? 4.865 -2.157 -5.055 1.00 83.81 72 LEU A N 1
ATOM 589 C CA . LEU A 1 72 ? 4.641 -1.189 -6.131 1.00 83.81 72 LEU A CA 1
ATOM 590 C C . LEU A 1 72 ? 4.872 0.237 -5.619 1.00 83.81 72 LEU A C 1
ATOM 592 O O . LEU A 1 72 ? 4.235 0.673 -4.661 1.00 83.81 72 LEU A O 1
ATOM 596 N N . ALA A 1 73 ? 5.752 0.979 -6.287 1.00 82.31 73 ALA A N 1
ATOM 597 C CA . ALA A 1 73 ? 6.000 2.389 -6.017 1.00 82.31 73 ALA A CA 1
ATOM 598 C C . ALA A 1 73 ? 5.591 3.223 -7.238 1.00 82.31 73 ALA A C 1
ATOM 600 O O . ALA A 1 73 ? 6.151 3.058 -8.317 1.00 82.31 73 ALA A O 1
ATOM 601 N N . GLY A 1 74 ? 4.619 4.124 -7.067 1.00 79.69 74 GLY A N 1
ATOM 602 C CA . GLY A 1 74 ? 4.162 5.056 -8.105 1.00 79.69 74 GLY A CA 1
ATOM 603 C C . GLY A 1 74 ? 4.652 6.483 -7.837 1.00 79.69 74 GLY A C 1
ATOM 604 O O . GLY A 1 74 ? 3.855 7.290 -7.361 1.00 79.69 74 GLY A O 1
ATOM 605 N N . PRO A 1 75 ? 5.933 6.822 -8.092 1.00 72.38 75 PRO A N 1
ATOM 606 C CA . PRO A 1 75 ? 6.491 8.149 -7.797 1.00 72.38 75 PRO A CA 1
ATOM 607 C C . PRO A 1 75 ? 5.797 9.284 -8.561 1.00 72.38 75 PRO A C 1
ATOM 609 O O . PRO A 1 75 ? 5.767 10.417 -8.092 1.00 72.38 75 PRO A O 1
ATOM 612 N N . THR A 1 76 ? 5.229 8.971 -9.725 1.00 75.50 76 THR A N 1
ATOM 613 C CA . THR A 1 76 ? 4.515 9.903 -10.606 1.00 75.50 76 THR A CA 1
ATOM 614 C C . THR A 1 76 ? 3.060 10.128 -10.194 1.00 75.50 76 THR A C 1
ATOM 616 O O . THR A 1 76 ? 2.425 11.058 -10.687 1.00 75.50 76 THR A O 1
ATOM 619 N N . ALA A 1 77 ? 2.520 9.310 -9.284 1.00 80.31 77 ALA A N 1
ATOM 620 C CA . ALA A 1 77 ? 1.153 9.453 -8.810 1.00 80.31 77 ALA A CA 1
ATOM 621 C C . ALA A 1 77 ? 1.060 10.528 -7.719 1.00 80.31 77 ALA A C 1
ATOM 623 O O . ALA A 1 77 ? 1.522 10.340 -6.588 1.00 80.31 77 ALA A O 1
ATOM 624 N N . SER A 1 78 ? 0.387 11.635 -8.033 1.00 79.81 78 SER A N 1
ATOM 625 C CA . SER A 1 78 ? 0.078 12.700 -7.073 1.00 79.81 78 SER A CA 1
ATOM 626 C C . SER A 1 78 ? -1.014 12.308 -6.068 1.00 79.81 78 SER A C 1
ATOM 628 O O . SER A 1 78 ? -1.138 12.940 -5.021 1.00 79.81 78 SER A O 1
ATOM 630 N N . GLY A 1 79 ? -1.784 11.246 -6.333 1.00 81.81 79 GLY A N 1
ATOM 631 C CA . GLY A 1 79 ? -2.823 10.763 -5.426 1.00 81.81 79 GLY A CA 1
ATOM 632 C C . GLY A 1 79 ? -3.438 9.429 -5.846 1.00 81.81 79 GLY A C 1
ATOM 633 O O . GLY A 1 79 ? -2.942 8.729 -6.725 1.00 81.81 79 GLY A O 1
ATOM 634 N N . SER A 1 80 ? -4.552 9.054 -5.215 1.00 82.88 80 SER A N 1
ATOM 635 C CA . SER A 1 80 ? -5.255 7.799 -5.523 1.00 82.88 80 SER A CA 1
ATOM 636 C C . SER A 1 80 ? -6.007 7.826 -6.861 1.00 82.88 80 SER A C 1
ATOM 638 O O . SER A 1 80 ? -6.281 6.771 -7.423 1.00 82.88 80 SER A O 1
ATOM 640 N N . HIS A 1 81 ? -6.316 9.007 -7.400 1.00 87.62 81 HIS A N 1
ATOM 641 C CA . HIS A 1 81 ? -7.050 9.159 -8.664 1.00 87.62 81 HIS A CA 1
ATOM 642 C C . HIS A 1 81 ? -6.159 9.522 -9.862 1.00 87.62 81 HIS A C 1
ATOM 644 O O . HIS A 1 81 ? -6.659 9.582 -10.980 1.00 87.62 81 HIS A O 1
ATOM 650 N N . SER A 1 82 ? -4.856 9.752 -9.660 1.00 85.56 82 SER A N 1
ATOM 651 C CA . SER A 1 82 ? -3.960 10.183 -10.741 1.00 85.56 82 SER A CA 1
ATOM 652 C C . SER A 1 82 ? -3.541 9.040 -11.668 1.00 85.56 82 SER A C 1
ATOM 654 O O . SER A 1 82 ? -3.385 9.265 -12.863 1.00 85.56 82 SER A O 1
ATOM 656 N N . GLY A 1 83 ? -3.377 7.826 -11.131 1.00 85.56 83 GLY A N 1
ATOM 657 C CA . GLY A 1 83 ? -2.656 6.753 -11.818 1.00 85.56 83 GLY A CA 1
ATOM 658 C C . GLY A 1 83 ? -1.134 6.945 -11.766 1.00 85.56 83 GLY A C 1
ATOM 659 O O . GLY A 1 83 ? -0.639 8.004 -11.367 1.00 85.56 83 GLY A O 1
ATOM 660 N N . PHE A 1 84 ? -0.406 5.894 -12.129 1.00 86.50 84 PHE A N 1
ATOM 661 C CA . PHE A 1 84 ? 1.048 5.815 -12.273 1.00 86.50 84 PHE A CA 1
ATOM 662 C C . PHE A 1 84 ? 1.497 5.118 -13.573 1.00 86.50 84 PHE A C 1
ATOM 664 O O . PHE A 1 84 ? 2.650 5.291 -13.969 1.00 86.50 84 PHE A O 1
ATOM 671 N N . LEU A 1 85 ? 0.624 4.376 -14.264 1.00 84.75 85 LEU A N 1
ATOM 672 C CA . LEU A 1 85 ? 0.898 3.733 -15.557 1.00 84.75 85 LEU A CA 1
ATOM 673 C C . LEU A 1 85 ? 0.744 4.724 -16.719 1.00 84.75 85 LEU A C 1
ATOM 675 O O . LEU A 1 85 ? -0.053 4.535 -17.636 1.00 84.75 85 LEU A O 1
ATOM 679 N N . ASN A 1 86 ? 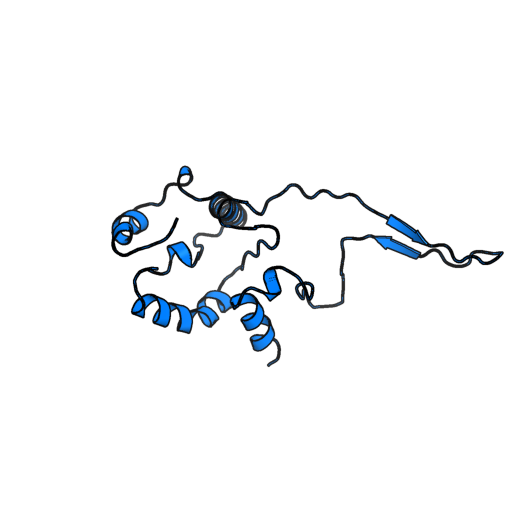1.507 5.812 -16.676 1.00 78.44 86 ASN A N 1
ATOM 680 C CA . ASN A 1 86 ? 1.570 6.749 -17.791 1.00 78.44 86 ASN A CA 1
ATOM 681 C C . ASN A 1 86 ? 2.433 6.170 -18.915 1.00 78.44 86 ASN A C 1
ATOM 683 O O . ASN A 1 86 ? 3.433 5.497 -18.657 1.00 78.44 86 ASN A O 1
ATOM 687 N N . ALA A 1 87 ? 2.072 6.468 -20.165 1.00 70.00 87 ALA A N 1
ATOM 688 C CA . ALA A 1 87 ? 2.909 6.130 -21.307 1.00 70.00 87 ALA A CA 1
ATOM 689 C C . ALA A 1 87 ? 4.302 6.744 -21.111 1.00 70.00 87 ALA A C 1
ATOM 691 O O . ALA A 1 87 ? 4.434 7.953 -20.902 1.00 70.00 87 ALA A O 1
ATOM 692 N N . ARG A 1 88 ? 5.341 5.905 -21.161 1.00 64.75 88 ARG A N 1
ATOM 693 C CA . ARG A 1 88 ? 6.725 6.370 -21.082 1.00 64.75 88 ARG A CA 1
ATOM 694 C C . ARG A 1 88 ? 6.994 7.235 -22.312 1.00 64.75 88 ARG A C 1
ATOM 696 O O . ARG A 1 88 ? 7.118 6.713 -23.415 1.00 64.75 88 ARG A O 1
ATOM 703 N N . GLN A 1 89 ? 7.076 8.549 -22.119 1.00 57.91 89 GLN A N 1
ATOM 704 C CA . GLN A 1 89 ? 7.600 9.468 -23.126 1.00 57.91 89 GLN A CA 1
ATOM 705 C C . GLN A 1 89 ? 9.109 9.222 -23.203 1.00 57.91 89 GLN A C 1
ATOM 707 O O . GLN A 1 89 ? 9.893 9.830 -22.480 1.00 57.91 89 GLN A O 1
ATOM 712 N N . VAL A 1 90 ? 9.520 8.241 -24.006 1.00 57.94 90 VAL A N 1
ATOM 713 C CA . VAL A 1 90 ? 10.933 8.055 -24.331 1.00 57.94 90 VAL A CA 1
ATOM 714 C C . VAL A 1 90 ? 11.265 9.126 -25.362 1.00 57.94 90 VAL A C 1
ATOM 716 O O . VAL A 1 90 ? 11.129 8.899 -26.557 1.00 57.94 90 VAL A O 1
ATOM 719 N N . SER A 1 91 ? 11.647 10.318 -24.911 1.00 56.62 91 SER A N 1
ATOM 720 C CA . SER A 1 91 ? 12.465 11.197 -25.739 1.00 56.62 91 SER 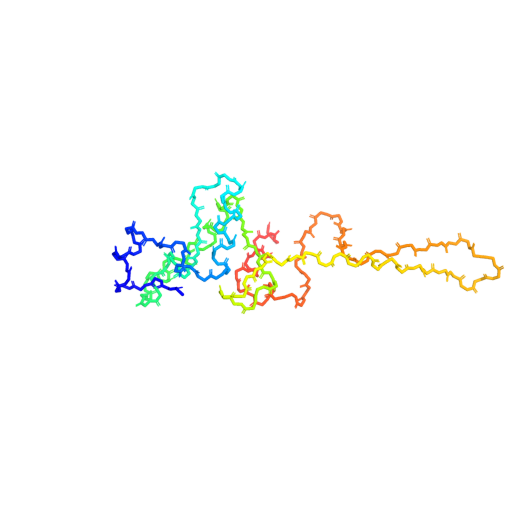A CA 1
ATOM 721 C 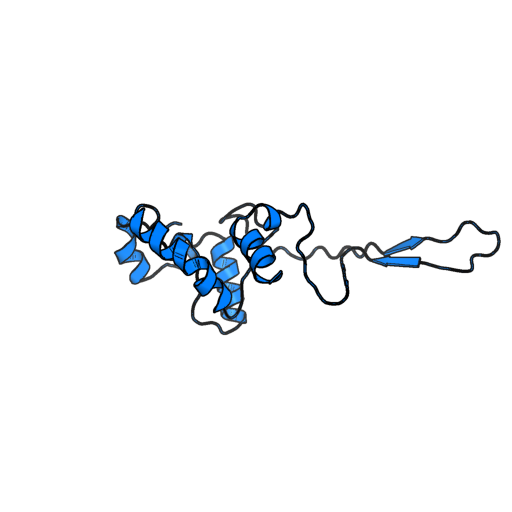C . SER A 1 91 ? 13.912 10.802 -25.463 1.00 56.62 91 SER A C 1
ATOM 723 O O . SER A 1 91 ? 14.434 11.194 -24.416 1.00 56.62 91 SER A O 1
ATOM 725 N N . PRO A 1 92 ? 14.565 9.984 -26.307 1.00 54.28 92 PRO A N 1
ATOM 726 C CA . PRO A 1 92 ? 15.996 9.785 -26.165 1.00 54.28 92 PRO A CA 1
ATOM 727 C C . PRO A 1 92 ? 16.669 11.135 -26.431 1.00 54.28 92 PRO A C 1
ATOM 729 O O . PRO A 1 92 ? 16.854 11.536 -27.576 1.00 54.28 92 PRO A O 1
ATOM 732 N N . GLN A 1 93 ? 16.987 11.875 -25.370 1.00 55.44 93 GLN A N 1
ATOM 733 C CA . GLN A 1 93 ? 17.939 12.971 -25.456 1.00 55.44 93 GLN A CA 1
ATOM 734 C C . GLN A 1 93 ? 19.318 12.346 -25.304 1.00 55.44 93 GLN A C 1
ATOM 736 O O . GLN A 1 93 ? 19.794 12.107 -24.195 1.00 55.44 93 GLN A O 1
ATOM 741 N N . ALA A 1 94 ? 19.909 12.008 -26.445 1.00 58.16 94 ALA A N 1
ATOM 742 C CA . ALA A 1 94 ? 21.334 11.761 -26.526 1.00 58.16 94 ALA A CA 1
ATOM 743 C C . ALA A 1 94 ? 22.008 13.125 -26.686 1.00 58.16 94 ALA A C 1
ATOM 745 O O 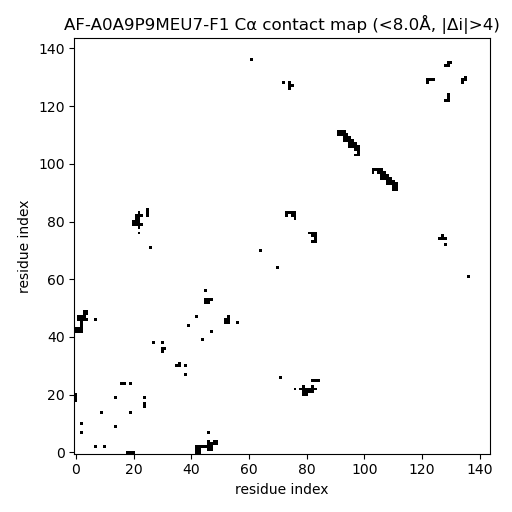. ALA A 1 94 ? 21.886 13.760 -27.735 1.00 58.16 94 ALA A O 1
ATOM 746 N N . THR A 1 95 ? 22.677 13.598 -25.638 1.00 57.94 95 THR A N 1
ATOM 747 C CA . THR A 1 95 ? 23.513 14.796 -25.745 1.00 57.94 95 THR A CA 1
ATOM 748 C C . THR A 1 95 ? 24.906 14.343 -26.141 1.00 57.94 95 THR A C 1
ATOM 750 O O . THR A 1 95 ? 25.560 13.616 -25.389 1.00 57.94 95 THR A O 1
ATOM 753 N N . LEU A 1 96 ? 25.334 14.765 -27.329 1.00 60.25 96 LEU A N 1
ATOM 754 C CA . LEU A 1 96 ? 26.694 14.587 -27.810 1.00 60.25 96 LEU A CA 1
ATOM 755 C C . LEU A 1 96 ? 27.542 15.732 -27.261 1.00 60.25 96 LEU A C 1
ATOM 757 O O . LEU A 1 96 ? 27.299 16.888 -27.609 1.00 60.25 96 LEU A O 1
ATOM 761 N N . GLN A 1 97 ? 28.509 15.426 -26.402 1.00 65.62 97 GLN A N 1
ATOM 762 C CA . GLN A 1 97 ? 29.534 16.397 -26.032 1.00 65.62 97 GLN A CA 1
ATOM 763 C C . GLN A 1 97 ? 30.838 16.038 -26.735 1.00 65.62 97 GLN A C 1
ATOM 765 O O . GLN A 1 97 ? 31.338 14.919 -26.609 1.00 65.62 97 GLN A O 1
ATOM 770 N N . THR A 1 98 ? 31.360 16.995 -27.497 1.00 63.47 98 THR A N 1
ATOM 771 C CA . THR A 1 98 ? 32.676 16.936 -28.135 1.00 63.47 98 THR A CA 1
ATOM 772 C C . THR A 1 98 ? 33.598 17.908 -27.416 1.00 63.47 98 THR A C 1
ATOM 774 O O . THR A 1 98 ? 33.183 19.021 -27.100 1.00 63.47 98 THR A O 1
ATOM 777 N N . SER A 1 99 ? 34.840 17.511 -27.149 1.00 65.56 99 SER A N 1
ATOM 778 C CA . SER A 1 99 ? 35.849 18.435 -26.625 1.00 65.56 99 SER A CA 1
ATOM 779 C C . SER A 1 99 ? 36.250 19.458 -27.695 1.00 65.56 99 SER A C 1
ATOM 781 O O . SER A 1 99 ? 36.578 19.050 -28.810 1.00 65.56 99 SER A O 1
ATOM 783 N N . ASP A 1 100 ? 36.305 20.745 -27.343 1.00 59.81 100 ASP A N 1
ATOM 784 C CA . ASP A 1 100 ? 36.729 21.859 -28.214 1.00 59.81 100 ASP A CA 1
ATOM 785 C C . ASP A 1 100 ? 38.256 21.890 -28.462 1.00 59.81 100 ASP A C 1
ATOM 787 O O . ASP A 1 100 ? 38.921 22.907 -28.273 1.00 59.81 100 ASP A O 1
ATOM 791 N N . ALA A 1 101 ? 38.846 20.762 -28.855 1.00 58.28 101 ALA A N 1
ATOM 792 C CA . ALA A 1 101 ? 40.230 20.701 -29.313 1.00 58.28 101 ALA A CA 1
ATOM 793 C C . ALA A 1 101 ? 40.265 20.669 -30.848 1.00 58.28 101 ALA A C 1
ATOM 795 O O . ALA A 1 101 ? 39.426 20.018 -31.468 1.00 58.28 101 ALA A O 1
ATOM 796 N N . GLU A 1 102 ? 41.274 21.302 -31.462 1.00 60.56 102 GLU A N 1
ATOM 797 C CA . GLU A 1 102 ? 41.516 21.300 -32.923 1.00 60.56 102 GLU A CA 1
ATOM 798 C C . GLU A 1 102 ? 41.639 19.885 -33.536 1.00 60.56 102 GLU A C 1
ATOM 800 O O . GLU A 1 102 ? 41.628 19.730 -34.756 1.00 60.56 102 GLU A O 1
ATOM 805 N N . SER A 1 103 ? 41.695 18.843 -32.700 1.00 58.25 103 SER A N 1
ATOM 806 C CA . SER A 1 103 ? 41.465 17.449 -33.074 1.00 58.25 103 SER A CA 1
ATOM 807 C C . SER A 1 103 ? 40.638 16.748 -31.977 1.00 58.25 103 SER A C 1
ATOM 809 O O . SER A 1 103 ? 41.169 16.485 -30.891 1.00 58.25 103 SER A O 1
ATOM 811 N N . PRO A 1 104 ? 39.340 16.463 -32.194 1.00 54.06 104 PRO A N 1
ATOM 812 C CA . PRO A 1 104 ? 38.497 15.845 -31.177 1.00 54.06 104 PRO A CA 1
ATOM 813 C C . PRO A 1 104 ? 38.899 14.377 -31.004 1.00 54.06 104 PRO A C 1
ATOM 815 O O . PRO A 1 104 ? 38.785 13.582 -31.934 1.00 54.06 104 PRO A O 1
ATOM 818 N N . SER A 1 105 ? 39.394 14.024 -29.816 1.00 58.16 105 SER A N 1
ATOM 819 C CA . SER A 1 105 ? 39.849 12.657 -29.509 1.00 58.16 105 SER A CA 1
ATOM 820 C C . SER A 1 105 ? 38.771 11.816 -28.825 1.00 58.16 105 SER A C 1
ATOM 822 O O . SER A 1 105 ? 38.788 10.599 -28.966 1.00 58.16 105 SER A O 1
ATOM 824 N N . ASP A 1 106 ? 37.804 12.454 -28.155 1.00 53.09 106 ASP A N 1
ATOM 825 C CA . ASP A 1 106 ? 36.788 11.762 -27.364 1.00 53.09 106 ASP A CA 1
ATOM 826 C C . ASP A 1 106 ? 35.381 12.325 -27.597 1.00 53.09 106 ASP A C 1
ATOM 828 O O . ASP A 1 106 ? 35.149 13.537 -27.616 1.00 53.09 106 ASP A O 1
ATOM 832 N N . VAL A 1 107 ? 34.427 11.406 -27.756 1.00 59.88 107 VAL A N 1
ATOM 833 C CA . VAL A 1 107 ? 32.995 11.682 -27.881 1.00 59.88 107 VAL A CA 1
ATOM 834 C C . VAL A 1 107 ? 32.287 11.025 -26.705 1.00 59.88 107 VAL A C 1
ATOM 836 O O . VAL A 1 107 ? 32.277 9.799 -26.590 1.00 59.88 107 VAL A O 1
ATOM 839 N N . ILE A 1 108 ? 31.660 11.829 -25.845 1.00 58.81 108 ILE A N 1
ATOM 840 C CA . ILE A 1 108 ? 30.872 11.312 -24.723 1.00 58.81 108 ILE A CA 1
ATOM 841 C C . ILE A 1 108 ? 29.393 11.336 -25.113 1.00 58.81 108 ILE A C 1
ATOM 843 O O . ILE A 1 108 ? 28.794 12.395 -25.312 1.00 58.81 108 ILE A O 1
ATOM 847 N N . LEU A 1 109 ? 28.802 10.145 -25.208 1.00 52.41 109 LEU A N 1
ATOM 848 C CA . LEU A 1 109 ? 27.361 9.946 -25.346 1.00 52.41 109 LEU A CA 1
ATOM 849 C C . LEU A 1 109 ? 26.738 9.835 -23.954 1.00 52.41 109 LEU A C 1
ATOM 851 O O . LEU A 1 109 ? 26.933 8.841 -23.258 1.00 52.41 109 LEU A O 1
ATOM 855 N N . SER A 1 110 ? 25.954 10.839 -23.564 1.00 54.31 110 SER A N 1
ATOM 856 C CA . SER A 1 110 ? 25.095 10.748 -22.379 1.00 54.31 110 SER A CA 1
ATOM 857 C C . SER A 1 110 ? 23.646 10.525 -22.811 1.00 54.31 110 SER A C 1
ATOM 859 O O . SER A 1 110 ? 23.112 11.276 -23.627 1.00 54.31 110 SER A O 1
ATOM 861 N N . CYS A 1 111 ? 23.013 9.475 -22.285 1.00 45.75 111 CYS A N 1
ATOM 862 C CA . CYS A 1 111 ? 21.583 9.222 -22.458 1.00 45.75 111 CYS A CA 1
ATOM 863 C C . CYS A 1 111 ? 20.882 9.509 -21.131 1.00 45.75 111 CYS A C 1
ATOM 865 O O . CYS A 1 111 ? 21.139 8.833 -20.134 1.00 45.75 111 CYS A O 1
ATOM 867 N N . SER A 1 112 ? 19.988 10.494 -21.096 1.00 52.28 112 SER A N 1
ATOM 868 C CA . SER A 1 112 ? 19.177 10.735 -19.902 1.00 52.28 112 SER A CA 1
ATOM 869 C C . SER A 1 112 ? 18.095 9.653 -19.766 1.00 52.28 112 SER A C 1
ATOM 871 O O . SER A 1 112 ? 17.379 9.334 -20.715 1.00 52.28 112 SER A O 1
ATOM 873 N N . GLY A 1 113 ? 17.993 9.047 -18.576 1.00 46.28 113 GLY A N 1
ATOM 874 C CA . GLY A 1 113 ? 16.978 8.030 -18.259 1.00 46.28 113 GLY A CA 1
ATOM 875 C C . GLY A 1 113 ? 17.497 6.683 -17.744 1.00 46.28 113 GLY A C 1
ATOM 876 O O . GLY A 1 113 ? 16.675 5.814 -17.459 1.00 46.28 113 GLY A O 1
ATOM 877 N N . PHE A 1 114 ? 18.814 6.518 -17.593 1.00 42.00 114 PHE A N 1
ATOM 878 C CA . PHE A 1 114 ? 19.436 5.392 -16.894 1.00 42.00 114 PHE A CA 1
ATOM 879 C C . PHE A 1 114 ? 20.456 5.924 -15.885 1.00 42.00 114 PHE A C 1
ATOM 881 O O . PHE A 1 114 ? 21.509 6.420 -16.268 1.00 42.00 114 PHE A O 1
ATOM 888 N N . THR A 1 115 ? 20.163 5.809 -14.593 1.00 37.28 115 THR A N 1
ATOM 889 C CA . THR A 1 115 ? 21.205 5.791 -13.562 1.00 37.28 115 THR A CA 1
ATOM 890 C C . THR A 1 115 ? 21.551 4.325 -13.311 1.00 37.28 115 THR A C 1
ATOM 892 O O . THR A 1 115 ? 21.096 3.727 -12.338 1.00 37.28 115 THR A O 1
ATOM 895 N N . GLU A 1 116 ? 22.292 3.698 -14.225 1.00 40.81 116 GLU A N 1
ATOM 896 C CA . GLU A 1 116 ? 22.951 2.428 -13.907 1.00 40.81 116 GLU A CA 1
ATOM 897 C C . GLU A 1 116 ? 24.207 2.740 -13.089 1.00 40.81 116 GLU A C 1
ATOM 899 O O . GLU A 1 116 ? 25.302 2.913 -13.613 1.00 40.81 116 GLU A O 1
ATOM 904 N N . GLY A 1 117 ? 24.019 2.873 -11.776 1.00 43.72 117 GLY A N 1
ATOM 905 C CA . GLY A 1 117 ? 25.088 2.647 -10.811 1.00 43.72 117 GLY A CA 1
ATOM 906 C C . GLY A 1 117 ? 25.163 1.149 -10.494 1.00 43.72 117 GLY A C 1
ATOM 907 O O . GLY A 1 117 ? 24.118 0.489 -10.456 1.00 43.72 117 GLY A O 1
ATOM 908 N N . PRO A 1 118 ? 26.355 0.577 -10.260 1.00 38.19 118 PRO A N 1
ATOM 909 C CA . PRO A 1 118 ? 26.477 -0.829 -9.916 1.00 38.19 118 PRO A CA 1
ATOM 910 C C . PRO A 1 118 ? 25.814 -1.087 -8.557 1.00 38.19 118 PRO A C 1
ATOM 912 O O . PRO A 1 118 ? 26.328 -0.697 -7.514 1.00 38.19 118 PRO A O 1
ATOM 915 N N . GLY A 1 119 ? 24.667 -1.767 -8.581 1.00 45.03 119 GLY A N 1
ATOM 916 C CA . GLY A 1 119 ? 24.178 -2.553 -7.448 1.00 45.03 119 GLY A CA 1
ATOM 917 C C . GLY A 1 119 ? 23.113 -1.950 -6.535 1.00 45.03 119 GLY A C 1
ATOM 918 O O . GLY A 1 119 ? 22.655 -2.677 -5.657 1.00 45.03 119 GLY A O 1
ATOM 919 N N . GLU A 1 120 ? 22.642 -0.710 -6.714 1.00 44.84 120 GLU A N 1
ATOM 920 C CA . GLU A 1 120 ? 21.615 -0.195 -5.795 1.00 44.84 120 GLU A CA 1
ATOM 921 C C . GLU A 1 120 ? 20.648 0.821 -6.419 1.00 44.84 120 GLU A C 1
ATOM 923 O O . GLU A 1 120 ? 20.991 1.970 -6.688 1.00 44.84 120 GLU A O 1
ATOM 928 N N . LEU A 1 121 ? 19.391 0.398 -6.619 1.00 50.28 121 LEU A N 1
ATOM 929 C CA . LEU A 1 121 ? 18.270 1.292 -6.930 1.00 50.28 121 LEU A CA 1
ATOM 930 C C . LEU A 1 121 ? 17.935 2.141 -5.692 1.00 50.28 121 LEU A C 1
ATOM 932 O O . LEU A 1 121 ? 17.021 1.825 -4.925 1.00 50.28 121 LEU A O 1
ATOM 936 N N . MET A 1 122 ? 18.684 3.220 -5.489 1.00 50.53 122 MET A N 1
ATOM 937 C CA . MET A 1 122 ? 18.310 4.288 -4.567 1.00 50.53 122 MET A CA 1
ATOM 938 C C . MET A 1 122 ? 17.300 5.215 -5.262 1.00 50.53 122 MET A C 1
ATOM 940 O O . MET A 1 122 ? 17.518 5.605 -6.409 1.00 50.53 122 MET A O 1
ATOM 944 N N . PRO A 1 123 ? 16.182 5.589 -4.615 1.00 55.09 123 PRO A N 1
ATOM 945 C CA . PRO A 1 123 ? 15.344 6.661 -5.133 1.00 55.09 123 PRO A CA 1
ATOM 946 C C . PRO A 1 123 ? 16.143 7.971 -5.148 1.00 55.09 123 PRO A C 1
ATOM 948 O O . PRO A 1 123 ? 16.830 8.275 -4.175 1.00 55.09 123 PRO A O 1
ATOM 951 N N . GLU A 1 124 ? 16.012 8.750 -6.227 1.00 58.66 124 GLU A N 1
ATOM 952 C CA . GLU A 1 124 ? 16.624 10.080 -6.348 1.00 58.66 124 GLU A CA 1
ATOM 953 C C . GLU A 1 124 ? 16.425 10.904 -5.057 1.00 58.66 124 GLU A C 1
ATOM 955 O O . GLU A 1 124 ? 15.300 10.919 -4.537 1.00 58.66 124 GLU A O 1
ATOM 960 N N . PRO A 1 125 ? 17.450 11.616 -4.545 1.00 55.75 125 PRO A N 1
ATOM 961 C CA . PRO A 1 125 ? 17.424 12.274 -3.230 1.00 55.75 125 PRO A CA 1
ATOM 962 C C . PRO A 1 125 ? 16.207 13.187 -2.982 1.00 55.75 125 PRO A C 1
ATOM 964 O O . PRO A 1 125 ? 15.744 13.321 -1.850 1.00 55.75 125 PRO A O 1
ATOM 967 N N . ASN A 1 126 ? 15.621 13.747 -4.046 1.00 59.22 126 ASN A N 1
ATOM 968 C CA . ASN A 1 126 ? 14.454 14.640 -4.005 1.00 59.22 126 ASN A CA 1
ATOM 969 C C . ASN A 1 126 ? 13.156 14.025 -4.560 1.00 59.22 126 ASN A C 1
ATOM 971 O O . ASN A 1 126 ? 12.175 14.735 -4.800 1.00 59.22 126 ASN A O 1
ATOM 975 N N . SER A 1 127 ? 13.131 12.712 -4.779 1.00 64.06 127 SER A N 1
ATOM 976 C CA . SER A 1 127 ? 11.959 11.999 -5.278 1.00 64.06 127 SER A CA 1
ATOM 977 C C . SER A 1 127 ? 10.781 12.092 -4.306 1.00 64.06 127 SER A C 1
ATOM 979 O O . SER A 1 127 ? 10.938 12.095 -3.088 1.00 64.06 127 SER A O 1
ATOM 981 N N . VAL A 1 128 ? 9.553 12.063 -4.834 1.00 62.66 128 VAL A N 1
ATOM 982 C CA . VAL A 1 128 ? 8.325 11.918 -4.026 1.00 62.66 128 VAL A CA 1
ATOM 983 C C . VAL A 1 128 ? 8.411 10.707 -3.088 1.00 62.66 128 VAL A C 1
ATOM 985 O O . VAL A 1 128 ? 7.790 10.705 -2.026 1.00 62.66 128 VAL A O 1
ATOM 988 N N . LEU A 1 129 ? 9.201 9.692 -3.451 1.00 61.50 129 LEU A N 1
ATOM 989 C CA . LEU A 1 129 ? 9.423 8.505 -2.635 1.00 61.50 129 LEU A CA 1
ATOM 990 C C . LEU A 1 129 ? 10.170 8.821 -1.336 1.00 61.50 129 LEU A C 1
ATOM 992 O O . LEU A 1 129 ? 9.732 8.345 -0.296 1.00 61.50 129 LEU A O 1
ATOM 996 N N . THR A 1 130 ? 11.206 9.668 -1.337 1.00 59.06 130 THR A N 1
ATOM 997 C CA . THR A 1 130 ? 11.981 9.981 -0.116 1.00 59.06 130 THR A CA 1
ATOM 998 C C . THR A 1 130 ? 11.163 10.744 0.931 1.00 59.06 130 THR A C 1
ATOM 1000 O O . THR A 1 130 ? 11.485 10.719 2.114 1.00 59.06 130 THR A O 1
ATOM 1003 N N . LYS A 1 131 ? 10.042 11.355 0.522 1.00 56.84 131 LYS A N 1
ATOM 1004 C CA . LYS A 1 131 ? 9.092 12.050 1.408 1.00 56.84 131 LYS A CA 1
ATOM 1005 C C . LYS A 1 131 ? 8.042 11.132 2.035 1.00 56.84 131 LYS A C 1
ATOM 1007 O O . LYS A 1 131 ? 7.245 11.588 2.853 1.00 56.84 131 LYS A O 1
ATOM 1012 N N . ARG A 1 132 ? 7.979 9.855 1.645 1.00 61.72 132 ARG A N 1
ATOM 1013 C CA . ARG A 1 132 ? 7.005 8.905 2.193 1.00 61.72 132 ARG A CA 1
ATOM 1014 C C . ARG A 1 132 ? 7.662 8.045 3.265 1.00 61.72 132 ARG A C 1
ATOM 1016 O O . ARG A 1 132 ? 8.617 7.332 2.984 1.00 61.72 132 ARG A O 1
ATOM 1023 N N . ALA A 1 133 ? 7.098 8.070 4.474 1.00 49.88 133 ALA A N 1
ATOM 1024 C CA . ALA A 1 133 ? 7.668 7.436 5.669 1.00 49.88 133 ALA A CA 1
ATOM 1025 C C . ALA 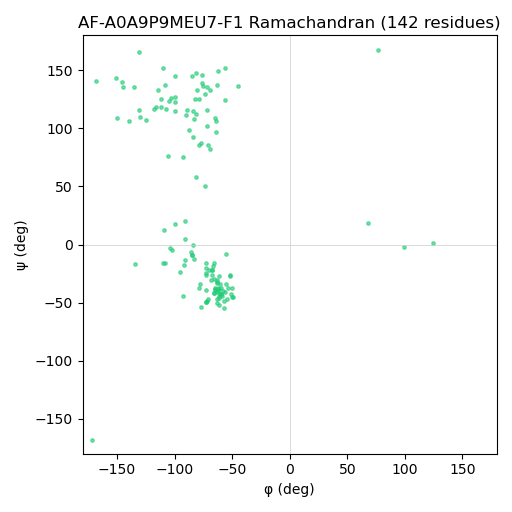A 1 133 ? 8.085 5.961 5.475 1.00 49.88 133 ALA A C 1
ATOM 1027 O O . ALA A 1 133 ? 9.142 5.548 5.947 1.00 49.88 133 ALA A O 1
ATOM 1028 N N . TRP A 1 134 ? 7.317 5.183 4.705 1.00 56.78 134 TRP A N 1
ATOM 1029 C CA . TRP A 1 134 ? 7.631 3.777 4.424 1.00 56.78 134 TRP A CA 1
ATOM 1030 C C . TRP A 1 134 ? 8.888 3.586 3.555 1.00 56.78 134 TRP A C 1
ATOM 1032 O O . TRP A 1 134 ? 9.534 2.545 3.647 1.00 56.78 134 TRP A O 1
ATOM 1042 N N . VAL A 1 135 ? 9.265 4.558 2.719 1.00 50.69 135 VAL A N 1
ATOM 1043 C CA . VAL A 1 135 ? 10.484 4.508 1.889 1.00 50.69 135 VAL A CA 1
ATOM 1044 C C . VAL A 1 135 ? 11.731 4.705 2.750 1.00 50.69 135 VAL A C 1
ATOM 1046 O O . VAL A 1 135 ? 12.702 3.969 2.586 1.00 50.69 135 VAL A O 1
ATOM 1049 N N . SER A 1 136 ? 11.676 5.601 3.738 1.00 43.12 136 SER A N 1
ATOM 1050 C CA . SER A 1 136 ? 12.763 5.807 4.706 1.00 43.12 136 SER A CA 1
ATOM 1051 C C . SER A 1 136 ? 13.034 4.565 5.564 1.00 43.12 136 SER A C 1
ATOM 1053 O O . SER A 1 136 ? 14.177 4.290 5.923 1.00 43.12 136 SER A O 1
ATOM 1055 N N . GLN A 1 137 ? 12.009 3.751 5.830 1.00 42.69 137 GLN A N 1
ATOM 1056 C CA . GLN A 1 137 ? 12.151 2.511 6.598 1.00 42.69 137 GLN A CA 1
ATOM 1057 C C . GLN A 1 137 ? 12.913 1.403 5.840 1.00 42.69 137 GLN A C 1
ATOM 1059 O O . GLN A 1 137 ? 13.502 0.527 6.468 1.00 42.69 137 GLN A O 1
ATOM 1064 N N . VAL A 1 138 ? 12.977 1.462 4.501 1.00 43.53 138 VAL A N 1
ATOM 1065 C CA . VAL A 1 138 ? 13.831 0.576 3.673 1.00 43.53 138 VAL A CA 1
ATOM 1066 C C . VAL A 1 138 ? 15.289 0.921 3.834 1.00 43.53 138 VAL A C 1
ATOM 1068 O O . VAL A 1 138 ? 16.110 0.030 4.014 1.00 43.53 138 VAL A O 1
ATOM 1071 N N . LEU A 1 139 ? 15.586 2.218 3.752 1.00 39.78 139 LEU A N 1
ATOM 1072 C CA . LEU A 1 139 ? 16.942 2.738 3.843 1.00 39.78 139 LEU A CA 1
ATOM 1073 C C . LEU A 1 139 ? 17.543 2.347 5.195 1.00 39.78 139 LEU A C 1
ATOM 1075 O O . LEU A 1 139 ? 18.654 1.839 5.254 1.00 39.78 139 LEU A O 1
ATOM 1079 N N . CYS A 1 140 ? 16.758 2.452 6.268 1.00 36.25 140 CYS A N 1
ATOM 1080 C CA . CYS A 1 140 ? 17.221 2.109 7.609 1.00 36.25 140 CYS A CA 1
ATOM 1081 C C . CYS A 1 140 ? 17.386 0.593 7.863 1.00 36.25 140 CYS A C 1
ATOM 1083 O O . CYS A 1 140 ? 18.195 0.216 8.707 1.00 36.25 140 CYS A O 1
ATOM 1085 N N . ASN A 1 141 ? 16.646 -0.273 7.156 1.00 37.41 141 ASN A N 1
ATOM 1086 C CA . ASN A 1 141 ? 16.744 -1.736 7.294 1.00 37.41 141 ASN A CA 1
ATOM 1087 C C . ASN A 1 141 ? 17.753 -2.390 6.334 1.00 37.41 141 ASN A C 1
ATOM 1089 O O . ASN A 1 141 ? 18.071 -3.558 6.525 1.00 37.41 141 ASN A O 1
ATOM 1093 N N . ARG A 1 142 ? 18.233 -1.673 5.308 1.00 37.12 142 ARG A N 1
ATOM 1094 C CA . ARG A 1 142 ? 19.322 -2.123 4.417 1.00 37.12 142 ARG A CA 1
ATOM 1095 C C . ARG A 1 142 ? 20.714 -1.680 4.879 1.00 37.12 142 ARG A C 1
ATOM 1097 O O . ARG A 1 142 ? 21.697 -2.249 4.432 1.00 37.12 142 ARG A O 1
ATOM 1104 N N . LEU A 1 143 ? 20.789 -0.687 5.769 1.00 33.62 143 LEU A N 1
ATOM 1105 C CA . LEU A 1 143 ? 22.032 -0.167 6.360 1.00 33.62 143 LEU A CA 1
ATOM 1106 C C . LEU A 1 143 ? 22.428 -0.869 7.679 1.00 33.62 143 LEU A C 1
ATOM 1108 O O . LEU A 1 143 ? 23.178 -0.309 8.478 1.00 33.62 143 LEU A O 1
ATOM 1112 N N . LYS A 1 144 ? 21.915 -2.077 7.927 1.00 32.97 144 LYS A N 1
ATOM 1113 C CA . LYS A 1 144 ? 22.346 -2.982 9.001 1.00 32.97 144 LYS A CA 1
ATOM 1114 C C . LYS A 1 144 ? 22.697 -4.330 8.396 1.00 32.97 144 LYS A C 1
ATOM 1116 O O . LYS A 1 144 ? 23.639 -4.952 8.923 1.00 32.97 144 LYS A O 1
#

Secondary structure (DSSP, 8-state):
----TTTHHHHHH---GGGS-HHHHHHHHHHHHTT------HHHHS-TT-HHHHHHHHHHHHHHHHT-S-----TT-SSTTT-S---------EEEEE--SSS---EEEEETT----SS-----TTSTTTTSHHHHHHHHHH--

Sequence (144 aa):
LRLTKSTYDEFQKKITYTSLPRTFQEAVTVKGSLGLRYMWIDSLCIIQDCKIDWEEQCTDMGRIRKDSFVTLAGPTASGSHSGFLNARQVSPQATLQTSDAESPSDVILSCSGFTEGPGELMPEPNSVLTKRAWVSQVLCNRLK